Protein AF-A0A3N8ABD1-F1 (afdb_monomer_lite)

Secondary structure (DSSP, 8-state):
---------------HHHHHHHHHHHHHHHHHHHHHHHHHHHTT-GGG--BHHHHHHHHHHHHT-HHHHHHS-HHHHHTS--SSTTTSTT--TTSB--TT---TT--HHHHHHHHHHHHHHHHHTT----

Foldseek 3Di:
DDDDDDDDPDPPDPPVVNLVVLLVVLLVQLLVQLLVLLVVVVVVDPVPADALVSLLVSQVCSLPDPVSPVSHDPVSSVPADDPDCVQPPPDDSGGGDDLPDDGPRHGSSSVSNSVVSVVVVVVVVPDDDD

Sequence (130 aa):
MGLSDSNSTADPEIDPVLFEHALARALEDLRRIASSLAERNLKVGPEHGLTWPVLLEIEEQAFSDLAFQSRNAPTVVDALPRIGPETLPGVDLSGLVDWTLATPSLPIVYLCVREQLMTVAVSGSTQTDT

Structure (mmCIF, N/CA/C/O backbone):
data_AF-A0A3N8ABD1-F1
#
_entry.id   AF-A0A3N8ABD1-F1
#
loop_
_atom_site.group_PDB
_atom_site.id
_atom_site.type_symbol
_atom_site.label_atom_id
_atom_site.label_alt_id
_atom_site.label_comp_id
_atom_site.label_asym_id
_atom_site.label_entity_id
_atom_site.label_seq_id
_atom_site.pdbx_PDB_ins_code
_atom_site.Cartn_x
_atom_site.Cartn_y
_atom_site.Cartn_z
_atom_site.occupancy
_atom_site.B_iso_or_equiv
_atom_site.auth_seq_id
_atom_site.auth_comp_id
_atom_site.auth_asym_id
_atom_site.auth_atom_id
_atom_site.pdbx_PDB_model_num
ATOM 1 N N . MET A 1 1 ? -0.824 10.155 -51.868 1.00 36.75 1 MET A N 1
ATOM 2 C CA . MET A 1 1 ? -1.038 10.406 -50.428 1.00 36.75 1 MET A CA 1
ATOM 3 C C . MET A 1 1 ? -0.836 9.082 -49.722 1.00 3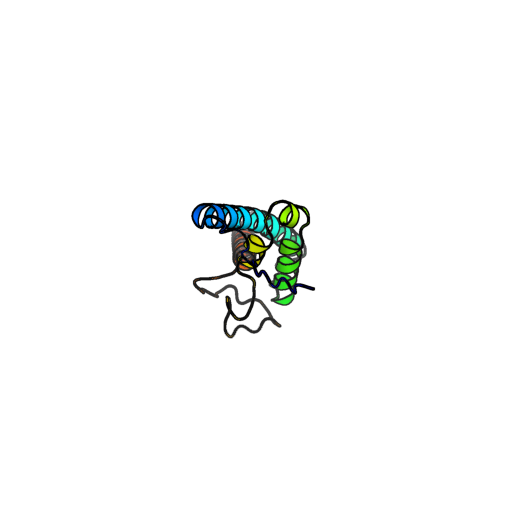6.75 1 MET A C 1
ATOM 5 O O . MET A 1 1 ? -1.614 8.172 -49.964 1.00 36.75 1 MET A O 1
ATOM 9 N N . GLY A 1 2 ? 0.278 8.933 -49.005 1.00 44.44 2 GLY A N 1
ATOM 10 C CA . GLY A 1 2 ? 0.602 7.713 -48.267 1.00 44.44 2 GLY A CA 1
ATOM 11 C C . GLY A 1 2 ? 0.035 7.797 -46.856 1.00 44.44 2 GLY A C 1
ATOM 12 O O . GLY A 1 2 ? 0.288 8.776 -46.158 1.00 44.44 2 GLY A O 1
ATOM 13 N N . LEU A 1 3 ? -0.746 6.791 -46.477 1.00 54.12 3 LEU A N 1
ATOM 14 C CA . LEU A 1 3 ? -1.038 6.467 -45.088 1.00 54.12 3 LEU A CA 1
ATOM 15 C C . LEU A 1 3 ? 0.193 5.727 -44.562 1.00 54.12 3 LEU A C 1
ATOM 17 O O . LEU A 1 3 ? 0.496 4.637 -45.042 1.00 54.12 3 LEU A O 1
ATOM 21 N N . SER A 1 4 ? 0.925 6.341 -43.637 1.00 54.88 4 SER A N 1
ATOM 22 C CA . SER A 1 4 ? 1.952 5.639 -42.872 1.00 54.88 4 SER A CA 1
ATOM 23 C C . SER A 1 4 ? 1.360 5.265 -41.524 1.00 54.88 4 SER A C 1
ATOM 25 O O . SER A 1 4 ? 1.482 6.006 -40.553 1.00 54.88 4 SER A O 1
ATOM 27 N N . ASP A 1 5 ? 0.727 4.098 -41.492 1.00 57.88 5 ASP A N 1
ATOM 28 C CA . ASP A 1 5 ? 0.700 3.268 -40.298 1.00 57.88 5 ASP A CA 1
ATOM 29 C C . ASP A 1 5 ? 2.121 2.741 -40.084 1.00 57.88 5 ASP A C 1
ATOM 31 O O . ASP A 1 5 ? 2.658 1.972 -40.884 1.00 57.88 5 ASP A O 1
ATOM 35 N N . SER A 1 6 ? 2.777 3.187 -39.021 1.00 53.00 6 SER A N 1
ATOM 36 C CA . SER A 1 6 ? 3.962 2.517 -38.482 1.00 53.00 6 SER A CA 1
ATOM 37 C C . SER A 1 6 ? 3.913 2.594 -36.967 1.00 53.00 6 SER A C 1
ATOM 39 O O . SER A 1 6 ? 4.517 3.441 -36.317 1.00 53.00 6 SER A O 1
ATOM 41 N N . ASN A 1 7 ? 3.094 1.682 -36.455 1.00 50.25 7 ASN A N 1
ATOM 42 C CA . ASN A 1 7 ? 3.266 0.944 -35.218 1.00 50.25 7 ASN A CA 1
ATOM 43 C C . ASN A 1 7 ? 4.726 0.907 -34.725 1.00 50.25 7 ASN A C 1
ATOM 45 O O . ASN A 1 7 ? 5.569 0.283 -35.363 1.00 50.25 7 ASN A O 1
ATOM 49 N N . SER A 1 8 ? 4.979 1.524 -33.571 1.00 43.41 8 SER A N 1
ATOM 50 C CA . SER A 1 8 ? 6.000 1.088 -32.611 1.00 43.41 8 SER A CA 1
ATOM 51 C C . SER A 1 8 ? 5.604 1.580 -31.219 1.00 43.41 8 SER A C 1
ATOM 53 O O . SER A 1 8 ? 6.238 2.435 -30.610 1.00 43.41 8 SER A O 1
ATOM 55 N N . THR A 1 9 ? 4.496 1.031 -30.724 1.00 50.72 9 THR A N 1
ATOM 56 C CA . THR A 1 9 ? 4.300 0.789 -29.295 1.00 50.72 9 THR A CA 1
ATOM 57 C C . THR A 1 9 ? 5.271 -0.314 -28.877 1.00 50.72 9 THR A C 1
ATOM 59 O O . THR A 1 9 ? 4.954 -1.499 -28.955 1.00 50.72 9 THR A O 1
ATOM 62 N N . ALA A 1 10 ? 6.474 0.080 -28.490 1.00 44.03 10 ALA A N 1
ATOM 63 C CA . ALA A 1 10 ? 7.370 -0.735 -27.690 1.00 44.03 10 ALA A CA 1
ATOM 64 C C . ALA A 1 10 ? 7.928 0.206 -26.624 1.00 44.03 10 ALA A C 1
ATOM 66 O O . ALA A 1 10 ? 8.866 0.961 -26.875 1.00 44.03 10 ALA A O 1
ATOM 67 N N . ASP A 1 11 ? 7.246 0.233 -25.478 1.00 53.34 11 ASP A N 1
ATOM 68 C CA . ASP A 1 11 ? 7.795 0.771 -24.234 1.00 53.34 11 ASP A CA 1
ATOM 69 C C . ASP A 1 11 ? 9.164 0.097 -24.043 1.00 53.34 11 ASP A C 1
ATOM 71 O O . ASP A 1 11 ? 9.233 -1.131 -24.179 1.00 53.34 11 ASP A O 1
ATOM 75 N N . PRO A 1 12 ? 10.270 0.847 -23.901 1.00 49.59 12 PRO A N 1
ATOM 76 C CA . PRO A 1 12 ? 11.592 0.258 -23.969 1.00 49.59 12 PRO A CA 1
ATOM 77 C C . PRO A 1 12 ? 11.751 -0.673 -22.776 1.00 49.59 12 PRO A C 1
ATOM 79 O O . PRO A 1 12 ? 11.852 -0.201 -21.650 1.00 49.59 12 PRO A O 1
ATOM 82 N N . GLU A 1 13 ? 11.719 -1.976 -23.065 1.00 62.31 13 GLU A N 1
ATOM 83 C CA . GLU A 1 13 ? 12.461 -3.068 -22.433 1.00 62.31 13 GLU A CA 1
ATOM 84 C C . GLU A 1 13 ? 13.227 -2.599 -21.185 1.00 62.31 13 GLU A C 1
ATOM 86 O O . GLU A 1 13 ? 14.443 -2.393 -21.217 1.00 62.31 13 GLU A O 1
ATOM 91 N N . ILE A 1 14 ? 12.510 -2.338 -20.083 1.00 66.44 14 ILE A N 1
ATOM 92 C CA . ILE A 1 14 ? 13.179 -2.062 -18.818 1.00 66.44 14 ILE A CA 1
ATOM 93 C C . ILE A 1 14 ? 13.899 -3.363 -18.510 1.00 66.44 14 ILE A C 1
ATOM 95 O O . ILE A 1 14 ? 13.248 -4.397 -18.358 1.00 66.44 14 ILE A O 1
ATOM 99 N N . ASP A 1 15 ? 15.231 -3.308 -18.486 1.00 84.56 15 ASP A N 1
ATOM 100 C CA . ASP A 1 15 ? 16.065 -4.448 -18.126 1.00 84.56 15 ASP A CA 1
ATOM 101 C C . ASP A 1 15 ? 15.457 -5.093 -16.871 1.00 84.56 15 ASP A C 1
ATOM 103 O O . ASP A 1 15 ? 15.317 -4.399 -15.857 1.00 84.56 15 ASP A O 1
ATOM 107 N N . PRO A 1 16 ? 15.058 -6.377 -16.922 1.00 85.19 16 PRO A N 1
ATOM 108 C CA . PRO A 1 16 ? 14.403 -7.041 -15.804 1.00 85.19 16 PRO A CA 1
ATOM 109 C C . PRO A 1 16 ? 15.185 -6.903 -14.495 1.00 85.19 16 PRO A C 1
ATOM 111 O O . PRO A 1 16 ? 14.587 -6.729 -13.438 1.00 85.19 16 PRO A O 1
ATOM 114 N N . VAL A 1 17 ? 16.519 -6.884 -14.560 1.00 89.12 17 VAL A N 1
ATOM 115 C CA . VAL A 1 17 ? 17.386 -6.705 -13.389 1.00 89.12 17 VAL A CA 1
ATOM 116 C C . VAL A 1 17 ? 17.286 -5.280 -12.841 1.00 89.12 17 VAL A C 1
ATOM 118 O O . VAL A 1 17 ? 17.218 -5.079 -11.627 1.00 89.12 17 VAL A O 1
ATOM 121 N N . LEU A 1 18 ? 17.249 -4.272 -13.718 1.00 89.06 18 LEU A N 1
ATOM 122 C CA . LEU A 1 18 ? 17.043 -2.880 -13.306 1.00 89.06 18 LEU A CA 1
ATOM 123 C C . LEU A 1 18 ? 15.631 -2.665 -12.759 1.00 89.06 18 LEU A C 1
ATOM 125 O O . LEU A 1 18 ? 15.466 -1.916 -11.797 1.00 89.06 18 LEU A O 1
ATOM 129 N N . PHE A 1 19 ? 14.633 -3.335 -13.337 1.00 90.06 19 PHE A N 1
ATOM 130 C CA . PHE A 1 19 ? 13.257 -3.305 -12.862 1.00 90.06 19 PHE A CA 1
ATOM 131 C C . PHE A 1 19 ? 13.136 -3.909 -11.463 1.00 90.06 19 PHE A C 1
ATOM 133 O O . PHE A 1 19 ? 12.608 -3.256 -10.569 1.00 90.06 19 PHE A O 1
ATOM 140 N N . GLU A 1 20 ? 13.679 -5.107 -11.239 1.00 92.69 20 GLU A N 1
ATOM 141 C CA . GLU A 1 20 ? 13.695 -5.752 -9.923 1.00 92.69 20 GLU A CA 1
ATOM 142 C C . GLU A 1 20 ? 14.407 -4.886 -8.879 1.00 92.69 20 GLU A C 1
ATOM 144 O O . GLU A 1 20 ? 13.920 -4.724 -7.758 1.00 92.69 20 GLU A O 1
ATOM 149 N N . HIS A 1 21 ? 15.531 -4.269 -9.251 1.00 93.81 21 HIS A N 1
ATOM 150 C CA . HIS A 1 21 ? 16.247 -3.364 -8.359 1.00 93.81 21 HIS A CA 1
ATOM 151 C C . HIS A 1 21 ? 15.432 -2.103 -8.034 1.00 93.81 21 HIS A C 1
ATOM 153 O O . HIS A 1 21 ? 15.367 -1.683 -6.875 1.00 93.81 21 HIS A O 1
ATOM 159 N N . ALA A 1 22 ? 14.783 -1.509 -9.037 1.00 93.81 22 ALA A N 1
ATOM 160 C CA . ALA A 1 22 ? 13.898 -0.366 -8.846 1.00 93.81 22 ALA A CA 1
ATOM 161 C C . ALA A 1 22 ? 12.690 -0.733 -7.974 1.00 93.81 22 ALA A C 1
ATOM 163 O O . ALA A 1 22 ? 12.332 0.039 -7.089 1.00 93.81 22 ALA A O 1
ATOM 164 N N . LEU A 1 23 ? 12.116 -1.923 -8.161 1.00 94.31 23 LEU A N 1
ATOM 165 C CA . LEU A 1 23 ? 11.005 -2.438 -7.367 1.00 94.31 23 LEU A CA 1
ATOM 166 C C . LEU A 1 23 ? 11.407 -2.645 -5.906 1.00 94.31 23 LEU A C 1
ATOM 168 O O . LEU A 1 23 ? 10.691 -2.206 -5.010 1.00 94.31 23 LEU A O 1
ATOM 172 N N . ALA A 1 24 ? 12.572 -3.243 -5.651 1.00 94.12 24 ALA A N 1
ATOM 173 C CA . ALA A 1 24 ? 13.094 -3.414 -4.297 1.00 94.12 24 ALA A CA 1
ATOM 174 C C . ALA A 1 24 ? 13.301 -2.062 -3.594 1.00 94.12 24 ALA A C 1
ATOM 176 O O . ALA A 1 24 ? 12.915 -1.892 -2.437 1.00 94.12 24 ALA A O 1
ATOM 177 N N . ARG A 1 25 ? 13.851 -1.075 -4.313 1.00 94.31 25 ARG A N 1
ATOM 178 C CA . ARG A 1 25 ? 14.035 0.285 -3.796 1.00 94.31 25 ARG A CA 1
ATOM 179 C C . ARG A 1 25 ? 12.703 0.986 -3.526 1.00 94.31 25 ARG A C 1
ATOM 181 O O . ARG A 1 25 ? 12.545 1.606 -2.477 1.00 94.31 25 ARG A O 1
ATOM 188 N N . ALA A 1 26 ? 11.748 0.875 -4.446 1.00 95.25 26 ALA A N 1
ATOM 189 C CA . ALA A 1 26 ? 10.416 1.442 -4.283 1.00 95.25 26 ALA A CA 1
ATOM 190 C C . ALA A 1 26 ? 9.693 0.810 -3.085 1.00 95.25 26 ALA A C 1
ATOM 192 O O . ALA A 1 26 ? 9.056 1.514 -2.308 1.00 95.25 26 ALA A O 1
ATOM 193 N N . LEU A 1 27 ? 9.846 -0.500 -2.880 1.00 94.31 27 LEU A N 1
ATOM 194 C CA . LEU A 1 27 ? 9.283 -1.209 -1.734 1.00 94.31 27 LEU A CA 1
ATOM 195 C C . LEU A 1 27 ? 9.858 -0.701 -0.402 1.00 94.31 27 LEU A C 1
ATOM 197 O O . LEU A 1 27 ? 9.117 -0.551 0.568 1.00 94.31 27 LEU A O 1
ATOM 201 N N . GLU A 1 28 ? 11.160 -0.409 -0.347 1.00 94.44 28 GLU A N 1
ATOM 202 C CA . GLU A 1 28 ? 11.807 0.160 0.840 1.00 94.44 28 GLU A CA 1
ATOM 203 C C . GLU A 1 28 ? 11.349 1.602 1.118 1.00 94.44 28 GLU A C 1
ATOM 205 O O . GLU A 1 28 ? 11.012 1.939 2.259 1.00 94.44 28 GLU A O 1
ATOM 210 N N . ASP A 1 29 ? 11.256 2.438 0.079 1.00 94.50 29 ASP A N 1
ATOM 211 C CA . ASP A 1 29 ? 10.710 3.794 0.197 1.00 94.50 29 ASP A CA 1
ATOM 212 C C . ASP A 1 29 ? 9.246 3.755 0.678 1.00 94.50 29 ASP A C 1
ATOM 214 O O . ASP A 1 29 ? 8.880 4.466 1.622 1.00 94.50 29 ASP A O 1
ATOM 218 N N . LEU A 1 30 ? 8.426 2.864 0.108 1.00 94.69 30 LEU A N 1
ATOM 219 C CA . LEU A 1 30 ? 7.031 2.674 0.500 1.00 94.69 30 LEU A CA 1
ATOM 220 C C . LEU A 1 30 ? 6.917 2.179 1.946 1.00 94.69 30 LEU A C 1
ATOM 222 O O . LEU A 1 30 ? 6.107 2.705 2.709 1.00 94.69 30 LEU A O 1
ATOM 226 N N . ARG A 1 31 ? 7.772 1.235 2.366 1.00 94.56 31 ARG A N 1
ATOM 227 C CA . ARG A 1 31 ? 7.852 0.761 3.758 1.00 94.56 31 ARG A CA 1
ATOM 228 C C . ARG A 1 31 ? 8.093 1.922 4.719 1.00 94.56 31 ARG A C 1
ATOM 230 O O . ARG A 1 31 ? 7.429 2.014 5.753 1.00 94.56 31 ARG A O 1
ATOM 237 N N . ARG A 1 32 ? 9.021 2.824 4.390 1.00 94.12 32 ARG A N 1
ATOM 238 C CA . ARG A 1 32 ? 9.353 3.983 5.232 1.00 94.12 32 ARG A CA 1
ATOM 239 C C . ARG A 1 32 ? 8.172 4.943 5.376 1.00 94.12 32 ARG A C 1
ATOM 241 O O . ARG A 1 32 ? 7.887 5.392 6.489 1.00 94.12 32 ARG A O 1
ATOM 248 N N . ILE A 1 33 ? 7.493 5.251 4.274 1.00 94.81 33 ILE A N 1
ATOM 249 C CA . ILE A 1 33 ? 6.330 6.149 4.265 1.00 94.81 33 ILE A CA 1
ATOM 250 C C . ILE A 1 33 ? 5.174 5.516 5.040 1.00 94.81 33 ILE A C 1
ATOM 252 O O . ILE A 1 33 ? 4.665 6.124 5.984 1.00 94.81 33 ILE A O 1
ATOM 256 N N . ALA A 1 34 ? 4.832 4.266 4.719 1.00 93.06 34 ALA A N 1
ATOM 257 C CA . ALA A 1 34 ? 3.779 3.510 5.386 1.00 93.06 34 ALA A CA 1
ATOM 258 C C . ALA A 1 34 ? 4.027 3.398 6.896 1.00 93.06 34 ALA A C 1
ATOM 260 O O . ALA A 1 34 ? 3.108 3.599 7.682 1.00 93.06 34 ALA A O 1
ATOM 261 N N . SER A 1 35 ? 5.272 3.168 7.321 1.00 92.00 35 SER A N 1
ATOM 262 C CA . SER A 1 35 ? 5.641 3.130 8.743 1.00 92.00 35 SER A CA 1
ATOM 263 C C . SER A 1 35 ? 5.402 4.468 9.447 1.00 92.00 35 SER A C 1
ATOM 265 O O . SER A 1 35 ? 4.897 4.481 10.568 1.00 92.00 35 SER A O 1
ATOM 267 N N . SER A 1 36 ? 5.719 5.595 8.797 1.00 92.62 36 SER A N 1
ATOM 268 C CA . SER A 1 36 ? 5.456 6.926 9.361 1.00 92.62 36 SER A CA 1
ATOM 269 C C . SER A 1 36 ? 3.959 7.227 9.451 1.00 92.62 36 SER A C 1
ATOM 271 O O . SER A 1 36 ? 3.506 7.792 10.446 1.00 92.62 36 SER A O 1
ATOM 273 N N . LEU A 1 37 ? 3.183 6.848 8.433 1.00 91.44 37 LEU A N 1
ATOM 274 C CA . LEU A 1 37 ? 1.728 7.004 8.437 1.00 91.44 37 LEU A CA 1
ATOM 275 C C . LEU A 1 37 ? 1.075 6.111 9.497 1.00 91.44 37 LEU A C 1
ATOM 277 O O . LEU A 1 37 ? 0.211 6.577 10.240 1.00 91.44 37 LEU A O 1
ATOM 281 N N . ALA A 1 38 ? 1.531 4.865 9.622 1.00 88.31 38 ALA A N 1
ATOM 282 C CA . ALA A 1 38 ? 1.091 3.928 10.647 1.00 88.31 38 ALA A CA 1
ATOM 283 C C . ALA A 1 38 ? 1.329 4.491 12.051 1.00 88.31 38 ALA A C 1
ATOM 285 O O . ALA A 1 38 ? 0.404 4.547 12.855 1.00 88.31 38 ALA A O 1
ATOM 286 N N . GLU A 1 39 ? 2.539 4.981 12.334 1.00 88.00 39 GLU A N 1
ATOM 287 C CA . GLU A 1 39 ? 2.877 5.576 13.629 1.00 88.00 39 GLU A CA 1
ATOM 288 C C . GLU A 1 39 ? 1.958 6.760 13.972 1.00 88.00 39 GLU A C 1
ATOM 290 O O . GLU A 1 39 ? 1.483 6.878 15.102 1.00 88.00 39 GLU A O 1
ATOM 295 N N . ARG A 1 40 ? 1.668 7.633 12.998 1.00 86.44 40 ARG A N 1
ATOM 296 C CA . ARG A 1 40 ? 0.759 8.774 13.199 1.00 86.44 40 ARG A CA 1
ATOM 297 C C . ARG A 1 40 ? -0.662 8.326 13.513 1.00 86.44 40 ARG A C 1
ATOM 299 O O . ARG A 1 40 ? -1.258 8.881 14.426 1.00 86.44 40 ARG A O 1
ATOM 306 N N . ASN A 1 41 ? -1.179 7.336 12.788 1.00 82.62 41 ASN A N 1
ATOM 307 C CA . ASN A 1 41 ? -2.525 6.809 13.013 1.00 82.62 41 ASN A CA 1
ATOM 308 C C . ASN A 1 41 ? -2.632 6.094 14.367 1.00 82.62 41 ASN A C 1
ATOM 310 O O . ASN A 1 41 ? -3.593 6.297 15.101 1.00 82.62 41 ASN A O 1
ATOM 314 N N . LEU A 1 42 ? -1.610 5.326 14.747 1.00 79.94 42 LEU A N 1
ATOM 315 C CA . LEU A 1 42 ? -1.577 4.602 16.019 1.00 79.94 42 LEU A CA 1
ATOM 316 C C . LEU A 1 42 ? -1.464 5.526 17.238 1.00 79.94 42 LEU A C 1
ATOM 318 O O . LEU A 1 42 ? -2.010 5.207 18.291 1.00 79.94 42 LEU A O 1
ATOM 322 N N . LYS A 1 43 ? -0.820 6.694 17.106 1.00 76.44 43 LYS A N 1
ATOM 323 C CA . LYS A 1 43 ? -0.769 7.713 18.174 1.00 76.44 43 LYS A CA 1
ATOM 324 C C . LYS A 1 43 ? -2.139 8.279 18.552 1.00 76.44 43 LYS A C 1
ATOM 326 O O . LYS A 1 43 ? -2.266 8.830 19.640 1.00 76.44 43 LYS A O 1
ATOM 331 N N . VAL A 1 44 ? -3.137 8.174 17.674 1.00 68.25 44 VAL A N 1
ATOM 332 C CA . VAL A 1 44 ? -4.490 8.697 17.921 1.00 68.25 44 VAL A CA 1
ATOM 333 C C . VAL A 1 44 ? -5.307 7.763 18.832 1.00 68.25 44 VAL A C 1
ATOM 335 O O . VAL A 1 44 ? -6.289 8.211 19.416 1.00 68.25 44 VAL A O 1
ATOM 338 N N . GLY A 1 45 ? -4.870 6.513 19.032 1.00 59.38 45 GLY A N 1
ATOM 339 C CA . GLY A 1 45 ? -5.463 5.579 19.995 1.00 59.38 45 GLY A CA 1
ATOM 340 C C . GLY A 1 45 ? -5.433 4.129 19.495 1.00 59.38 45 GLY A C 1
ATOM 341 O O . GLY A 1 45 ? -6.238 3.779 18.628 1.00 59.38 45 GLY A O 1
ATOM 342 N N . PRO A 1 46 ? -4.547 3.256 20.012 1.00 60.19 46 PRO A N 1
ATOM 343 C CA . PRO A 1 46 ? -4.485 1.845 19.616 1.00 60.19 46 PRO A CA 1
ATOM 344 C C . PRO A 1 46 ? -5.684 1.016 20.114 1.00 60.19 46 PRO A C 1
ATOM 346 O O . PRO A 1 46 ? -5.913 -0.086 19.615 1.00 60.19 46 PRO A O 1
ATOM 349 N N . GLU A 1 47 ? -6.460 1.529 21.076 1.00 57.34 47 GLU A N 1
ATOM 350 C CA . GLU A 1 47 ? -7.535 0.811 21.777 1.00 57.34 47 GLU A CA 1
ATOM 351 C C . GLU A 1 47 ? -8.710 0.315 20.912 1.00 57.34 47 GLU A C 1
ATOM 353 O O . GLU A 1 47 ? -9.452 -0.554 21.367 1.00 57.34 47 GLU A O 1
ATOM 358 N N . HIS A 1 48 ? -8.884 0.798 19.677 1.00 55.00 48 HIS A N 1
ATOM 359 C CA . HIS A 1 48 ? -10.031 0.411 18.837 1.00 55.00 48 HIS A CA 1
ATOM 360 C C . HIS A 1 48 ? -9.715 -0.628 17.754 1.00 55.00 48 HIS A C 1
ATOM 362 O O . HIS A 1 48 ? -10.638 -1.122 17.109 1.00 55.00 48 HIS A O 1
ATOM 368 N N . GLY A 1 49 ? -8.441 -0.999 17.574 1.00 64.88 49 GLY A N 1
ATOM 369 C CA . GLY A 1 49 ? -8.010 -1.790 16.421 1.00 64.88 49 GLY A CA 1
ATOM 370 C C . GLY A 1 49 ? -8.170 -1.006 15.111 1.00 64.88 49 GLY A C 1
ATOM 371 O O . GLY A 1 49 ? -9.134 -0.272 14.904 1.00 64.88 49 GLY A O 1
ATOM 372 N N . LEU A 1 50 ? -7.204 -1.122 14.200 1.00 82.00 50 LEU A N 1
ATOM 373 C CA . LEU A 1 50 ? -7.359 -0.489 12.891 1.00 82.00 50 LEU A CA 1
ATOM 374 C C . LEU A 1 50 ? -8.427 -1.222 12.071 1.00 82.00 50 LEU A C 1
ATOM 376 O O . LEU A 1 50 ? -8.518 -2.453 12.085 1.00 82.00 50 LEU A O 1
ATOM 380 N N . THR A 1 51 ? -9.227 -0.446 11.346 1.00 88.81 51 THR A N 1
ATOM 381 C CA . THR A 1 51 ? -10.202 -0.948 10.377 1.00 88.81 51 THR A CA 1
ATOM 382 C C . THR A 1 51 ? -9.576 -0.998 8.986 1.00 88.81 51 THR A C 1
ATOM 384 O O . THR A 1 51 ? -8.621 -0.273 8.687 1.00 88.81 51 THR A O 1
ATOM 387 N N . TRP A 1 52 ? -10.108 -1.857 8.120 1.00 91.62 52 TRP A N 1
ATOM 388 C CA . TRP A 1 52 ? -9.672 -1.941 6.728 1.00 91.62 52 TRP A CA 1
ATOM 389 C C . TRP A 1 52 ? -9.773 -0.599 5.987 1.00 91.62 52 TRP A C 1
ATOM 391 O O . TRP A 1 52 ? -8.809 -0.264 5.304 1.00 91.62 52 TRP A O 1
ATOM 401 N N . PRO A 1 53 ? -10.829 0.225 6.166 1.00 90.62 53 PRO A N 1
ATOM 402 C CA . PRO A 1 53 ? -10.871 1.575 5.607 1.00 90.62 53 PRO A CA 1
ATOM 403 C C . PRO A 1 53 ? -9.686 2.461 6.007 1.00 90.62 53 PRO A C 1
ATOM 405 O O . PRO A 1 53 ? -9.135 3.143 5.150 1.00 90.62 53 PRO A O 1
ATOM 408 N N . VAL A 1 54 ? -9.244 2.421 7.270 1.00 89.25 54 VAL A N 1
ATOM 409 C CA . VAL A 1 54 ? -8.061 3.188 7.708 1.00 89.25 54 VAL A CA 1
ATOM 410 C C . VAL A 1 54 ? -6.798 2.657 7.036 1.00 89.25 54 VAL A C 1
ATOM 412 O O . VAL A 1 54 ? -5.937 3.429 6.626 1.00 89.25 54 VAL A O 1
ATOM 415 N N . LEU A 1 55 ? -6.677 1.336 6.889 1.00 91.38 55 LEU A N 1
ATOM 416 C CA . LEU A 1 55 ? -5.523 0.738 6.226 1.00 91.38 55 LEU A CA 1
ATOM 417 C C . LEU A 1 55 ? -5.466 1.088 4.729 1.00 91.38 55 LEU A C 1
ATOM 419 O O . LEU A 1 55 ? -4.391 1.396 4.220 1.00 91.38 55 LEU A O 1
ATOM 423 N N . LEU A 1 56 ? -6.618 1.086 4.053 1.00 92.69 56 LEU A N 1
ATOM 424 C CA . LEU A 1 56 ? -6.761 1.533 2.666 1.00 92.69 56 LEU A CA 1
ATOM 425 C C . LEU A 1 56 ? -6.433 3.021 2.519 1.00 92.69 56 LEU A C 1
ATOM 427 O O . LEU A 1 56 ? -5.784 3.408 1.555 1.00 92.69 56 LEU A O 1
ATOM 431 N N . GLU A 1 57 ? -6.824 3.851 3.486 1.00 92.12 57 GLU A N 1
ATOM 432 C CA . GLU A 1 57 ? -6.473 5.271 3.492 1.00 92.12 57 GLU A CA 1
ATOM 433 C C . GLU A 1 57 ? -4.961 5.483 3.663 1.00 92.12 57 GLU A C 1
ATOM 435 O O . GLU A 1 5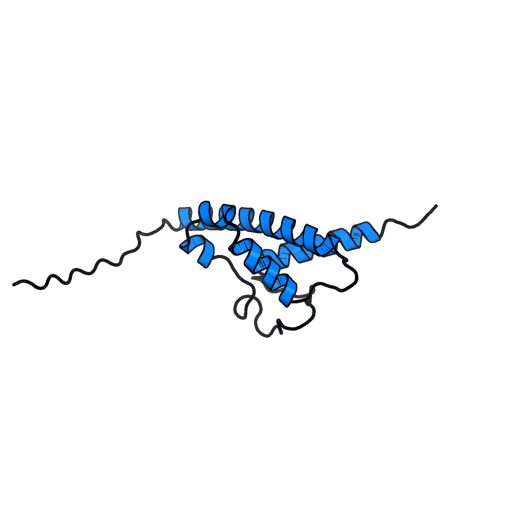7 ? -4.366 6.289 2.950 1.00 92.12 57 GLU A O 1
ATOM 440 N N . ILE A 1 58 ? -4.314 4.735 4.564 1.00 92.31 58 ILE A N 1
ATOM 441 C CA . ILE A 1 58 ? -2.853 4.761 4.726 1.00 92.31 58 ILE A CA 1
ATOM 442 C C . ILE A 1 58 ? -2.163 4.319 3.435 1.00 92.31 58 ILE A C 1
ATOM 444 O O . ILE A 1 58 ? -1.182 4.943 3.030 1.00 92.31 58 ILE A O 1
ATOM 448 N N . GLU A 1 59 ? -2.649 3.251 2.801 1.00 94.88 59 GLU A N 1
ATOM 449 C CA . GLU A 1 59 ? -2.109 2.781 1.528 1.00 94.88 59 GLU A CA 1
ATOM 450 C C . GLU A 1 59 ? -2.238 3.856 0.452 1.00 94.88 59 GLU A C 1
ATOM 452 O O . GLU A 1 59 ? -1.236 4.232 -0.154 1.00 94.88 59 GLU A O 1
ATOM 457 N N . GLU A 1 60 ? -3.430 4.418 0.272 1.00 95.12 60 GLU A N 1
ATOM 458 C CA . GLU A 1 60 ? -3.668 5.468 -0.713 1.00 95.12 60 GLU A CA 1
ATOM 459 C C . GLU A 1 60 ? -2.780 6.693 -0.463 1.00 95.12 60 GLU A C 1
ATOM 461 O O . GLU A 1 60 ? -2.147 7.191 -1.390 1.00 95.12 60 GLU A O 1
ATOM 466 N N . GLN A 1 61 ? -2.635 7.137 0.790 1.00 95.12 61 GLN A N 1
ATOM 467 C CA . GLN A 1 61 ? -1.721 8.228 1.142 1.00 95.12 61 GLN A CA 1
ATOM 468 C C . GLN A 1 61 ? -0.256 7.890 0.837 1.00 95.12 61 GLN A C 1
ATOM 470 O O . GLN A 1 61 ? 0.487 8.757 0.381 1.00 95.12 61 GLN A O 1
ATOM 475 N N . ALA A 1 62 ? 0.171 6.648 1.0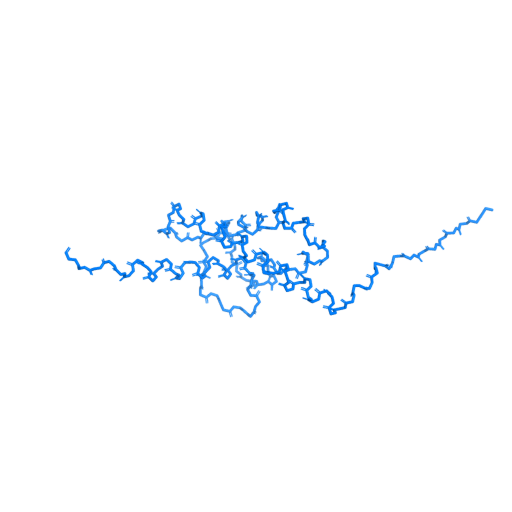78 1.00 95.06 62 ALA A N 1
ATOM 476 C CA . ALA A 1 62 ? 1.542 6.223 0.822 1.00 95.06 62 ALA A CA 1
ATOM 477 C C . ALA A 1 62 ? 1.856 6.187 -0.681 1.00 95.06 62 ALA A C 1
ATOM 479 O O . ALA A 1 62 ? 2.915 6.651 -1.102 1.00 95.06 62 ALA A O 1
ATOM 480 N N . PHE A 1 63 ? 0.919 5.691 -1.492 1.00 95.00 63 PHE A N 1
ATOM 481 C CA . PHE A 1 63 ? 1.045 5.685 -2.947 1.00 95.00 63 PHE A CA 1
ATOM 482 C C . PHE A 1 63 ? 0.897 7.083 -3.551 1.00 95.00 63 PHE A C 1
ATOM 484 O O . PHE A 1 63 ? 1.573 7.384 -4.528 1.00 95.00 63 PHE A O 1
ATOM 491 N N . SER A 1 64 ? 0.073 7.955 -2.974 1.00 95.69 64 SER A N 1
ATOM 492 C CA . SER A 1 64 ? -0.114 9.338 -3.433 1.00 95.69 64 SER A CA 1
ATOM 493 C C . SER A 1 64 ? 0.957 10.318 -2.923 1.00 95.69 64 SER A C 1
ATOM 495 O O . SER A 1 64 ? 0.898 11.513 -3.227 1.00 95.69 64 SER A O 1
ATOM 497 N N . ASP A 1 65 ? 1.963 9.852 -2.176 1.00 96.06 65 ASP A N 1
ATOM 498 C CA . ASP A 1 65 ? 3.054 10.701 -1.700 1.00 96.06 65 ASP A CA 1
ATOM 499 C C . ASP A 1 65 ? 3.883 11.261 -2.873 1.00 96.06 65 ASP A C 1
ATOM 501 O O . ASP A 1 65 ? 4.404 10.534 -3.721 1.00 96.06 65 ASP A O 1
ATOM 505 N N . LEU A 1 66 ? 4.034 12.588 -2.923 1.00 94.06 66 LEU A N 1
ATOM 506 C CA . LEU A 1 66 ? 4.727 13.267 -4.024 1.00 94.06 66 LEU A CA 1
ATOM 507 C C . LEU A 1 66 ? 6.221 12.917 -4.091 1.00 94.06 66 LEU A C 1
ATOM 509 O O . LEU A 1 66 ? 6.803 12.872 -5.179 1.00 94.06 66 LEU A O 1
ATOM 513 N N . ALA A 1 67 ? 6.868 12.681 -2.947 1.00 92.75 67 ALA A N 1
ATOM 514 C CA . ALA A 1 67 ? 8.270 12.286 -2.926 1.00 92.75 67 ALA A CA 1
ATOM 515 C C . ALA A 1 67 ? 8.432 10.839 -3.409 1.00 92.75 67 ALA A C 1
ATOM 517 O O . ALA A 1 67 ? 9.396 10.545 -4.111 1.00 92.75 67 ALA A O 1
ATOM 518 N N . PHE A 1 68 ? 7.478 9.964 -3.102 1.00 94.44 68 PHE A N 1
ATOM 519 C CA . PHE A 1 68 ? 7.420 8.604 -3.625 1.00 94.44 68 PHE A CA 1
ATOM 520 C C . PHE A 1 68 ? 7.200 8.577 -5.141 1.00 94.44 68 PHE A C 1
ATOM 522 O O . PHE A 1 68 ? 8.002 7.991 -5.868 1.00 94.44 68 PHE A O 1
ATOM 529 N N . GLN A 1 69 ? 6.174 9.277 -5.626 1.00 94.44 69 GLN A N 1
ATOM 530 C CA . GLN A 1 69 ? 5.823 9.351 -7.047 1.00 94.44 69 GLN A CA 1
ATOM 531 C C . GLN A 1 69 ? 6.930 9.992 -7.898 1.00 94.44 69 GLN A C 1
ATOM 533 O O . GLN A 1 69 ? 7.193 9.559 -9.012 1.00 94.44 69 GLN A O 1
ATOM 538 N N . SER A 1 70 ? 7.634 11.002 -7.377 1.00 93.31 70 SER A N 1
ATOM 539 C CA . SER A 1 70 ? 8.736 11.647 -8.115 1.00 93.31 70 SER A CA 1
ATOM 540 C C . SER A 1 70 ? 10.014 10.806 -8.205 1.00 93.31 70 SER A C 1
ATOM 542 O O . SER A 1 70 ? 10.856 11.071 -9.064 1.00 93.31 70 SER A O 1
ATOM 544 N N . ARG A 1 71 ? 10.192 9.817 -7.322 1.00 91.75 71 ARG A N 1
ATOM 545 C CA . ARG A 1 71 ? 11.395 8.969 -7.263 1.00 91.75 71 ARG A CA 1
ATOM 546 C C . ARG A 1 71 ? 11.259 7.654 -8.015 1.00 91.75 71 ARG A C 1
ATOM 548 O O . ARG A 1 71 ? 12.282 7.043 -8.315 1.00 91.75 71 ARG A O 1
ATOM 555 N N . ASN A 1 72 ? 10.034 7.221 -8.293 1.00 92.62 72 ASN A N 1
ATOM 556 C CA . ASN A 1 72 ? 9.745 5.902 -8.837 1.00 92.62 72 ASN A CA 1
ATOM 557 C C . ASN A 1 72 ? 9.013 6.027 -10.175 1.00 92.62 72 ASN A C 1
ATOM 559 O O . ASN A 1 72 ? 8.145 6.877 -10.344 1.00 92.62 72 ASN A O 1
ATOM 563 N N . ALA A 1 73 ? 9.372 5.181 -11.142 1.00 91.38 73 ALA A N 1
ATOM 564 C CA . ALA A 1 73 ? 8.672 5.143 -12.421 1.00 91.38 73 ALA A CA 1
ATOM 565 C C . ALA A 1 73 ? 7.242 4.591 -12.236 1.00 91.38 73 ALA A C 1
ATOM 567 O O . ALA A 1 73 ? 7.078 3.660 -11.443 1.00 91.38 73 ALA A O 1
ATOM 568 N N . PRO A 1 74 ? 6.233 5.073 -12.991 1.00 90.81 74 PRO A N 1
ATOM 569 C CA . PRO A 1 74 ? 4.854 4.587 -12.883 1.00 90.81 74 PRO A CA 1
ATOM 570 C C . PRO A 1 74 ? 4.742 3.062 -12.988 1.00 90.81 74 PRO A C 1
ATOM 572 O O . PRO A 1 74 ? 4.139 2.438 -12.128 1.00 90.81 74 PRO A O 1
ATOM 575 N N . THR A 1 75 ? 5.453 2.440 -13.934 1.00 91.31 75 THR A N 1
ATOM 576 C CA . THR A 1 75 ? 5.483 0.977 -14.111 1.00 91.31 75 THR A CA 1
ATOM 577 C C . THR A 1 75 ? 6.000 0.226 -12.879 1.00 91.31 75 THR A C 1
ATOM 579 O O . THR A 1 75 ? 5.565 -0.886 -12.600 1.00 91.31 75 THR A O 1
ATOM 582 N N . VAL A 1 76 ? 6.933 0.821 -12.125 1.00 92.69 76 VAL A N 1
ATOM 583 C CA . VAL A 1 76 ? 7.449 0.238 -10.874 1.00 92.69 76 VAL A CA 1
ATOM 584 C C . VAL A 1 76 ? 6.420 0.395 -9.759 1.00 92.69 76 VAL A C 1
ATOM 586 O O . VAL A 1 76 ? 6.214 -0.535 -8.987 1.00 92.69 76 VAL A O 1
ATOM 589 N N . VAL A 1 77 ? 5.756 1.551 -9.688 1.00 92.56 77 VAL A N 1
ATOM 590 C CA . VAL A 1 77 ? 4.705 1.820 -8.700 1.00 92.56 77 VAL A CA 1
ATOM 591 C C . VAL A 1 77 ? 3.494 0.909 -8.916 1.00 92.56 77 VAL A C 1
ATOM 593 O O . VAL A 1 77 ? 2.978 0.353 -7.949 1.00 92.56 77 VAL A O 1
ATOM 596 N N . ASP A 1 78 ? 3.077 0.714 -10.165 1.00 91.38 78 ASP A N 1
ATOM 597 C CA . ASP A 1 78 ? 1.934 -0.126 -10.538 1.00 91.38 78 ASP A CA 1
ATOM 598 C C . ASP A 1 78 ? 2.183 -1.617 -10.273 1.00 91.38 78 ASP A C 1
ATOM 600 O O . ASP A 1 78 ? 1.241 -2.377 -10.064 1.00 91.38 78 ASP A O 1
ATOM 604 N N . ALA A 1 79 ? 3.449 -2.040 -10.239 1.00 92.38 79 ALA A N 1
ATOM 605 C CA . ALA A 1 79 ? 3.833 -3.413 -9.925 1.00 92.38 79 ALA A CA 1
ATOM 606 C C . ALA A 1 79 ? 3.892 -3.713 -8.417 1.00 92.38 79 ALA A C 1
ATOM 608 O O . ALA A 1 79 ? 4.048 -4.873 -8.026 1.00 92.38 79 ALA A O 1
ATOM 609 N N . LEU A 1 80 ? 3.800 -2.695 -7.555 1.00 92.50 80 LEU A N 1
ATOM 610 C CA . LEU A 1 80 ? 3.808 -2.912 -6.112 1.00 92.50 80 LEU A CA 1
ATOM 611 C C . LEU A 1 80 ? 2.466 -3.496 -5.644 1.00 92.50 80 LEU A C 1
ATOM 613 O O . LEU A 1 80 ? 1.405 -3.011 -6.042 1.00 92.50 80 LEU A O 1
ATOM 617 N N . PRO A 1 81 ? 2.489 -4.503 -4.752 1.00 91.44 81 PRO A N 1
ATOM 618 C CA . PRO A 1 81 ? 1.272 -5.132 -4.262 1.00 91.44 81 PRO A CA 1
ATOM 619 C C . PRO A 1 81 ? 0.444 -4.141 -3.441 1.00 91.44 81 PRO A C 1
ATOM 621 O O . PRO A 1 81 ? 0.942 -3.558 -2.474 1.00 91.44 81 PRO A O 1
ATOM 624 N N . ARG A 1 82 ? -0.833 -4.010 -3.808 1.00 92.31 82 ARG A N 1
ATOM 625 C CA . ARG A 1 82 ? -1.841 -3.214 -3.097 1.00 92.31 82 ARG A CA 1
ATOM 626 C C . ARG A 1 82 ? -2.813 -4.095 -2.323 1.00 92.31 82 ARG A C 1
ATOM 628 O O . ARG A 1 82 ? -2.977 -5.278 -2.636 1.00 92.31 82 ARG A O 1
ATOM 635 N N . ILE A 1 83 ? -3.472 -3.530 -1.320 1.00 91.62 83 ILE A N 1
ATOM 636 C CA . ILE A 1 83 ? -4.564 -4.168 -0.586 1.00 91.62 83 ILE A CA 1
ATOM 637 C C . ILE A 1 83 ? -5.737 -4.337 -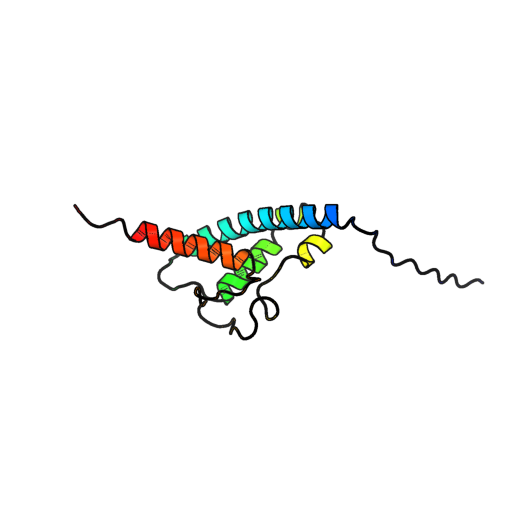1.542 1.00 91.62 83 ILE A C 1
ATOM 639 O O . ILE A 1 83 ? -6.328 -3.382 -2.039 1.00 91.62 83 ILE A O 1
ATOM 643 N N . GLY A 1 84 ? -6.089 -5.589 -1.795 1.00 88.19 84 GLY A N 1
ATOM 644 C CA . GLY A 1 84 ? -7.190 -5.901 -2.682 1.00 88.19 84 GLY A CA 1
ATOM 645 C C . GLY A 1 84 ? -7.396 -7.398 -2.845 1.00 88.19 84 GLY A C 1
ATOM 646 O O . GLY A 1 84 ? -6.710 -8.198 -2.207 1.00 88.19 84 GLY A O 1
ATOM 647 N N . PRO A 1 85 ? -8.327 -7.796 -3.724 1.00 85.44 85 PRO A N 1
ATOM 648 C CA . PRO A 1 85 ? -8.694 -9.198 -3.908 1.00 85.44 85 PRO A CA 1
ATOM 649 C C . PRO A 1 85 ? -7.532 -10.106 -4.330 1.00 85.44 85 PRO A C 1
ATOM 651 O O . PRO A 1 85 ? -7.567 -11.300 -4.048 1.00 85.44 85 PRO A O 1
ATOM 654 N N . GLU A 1 86 ? -6.509 -9.560 -4.994 1.00 86.06 86 GLU A N 1
ATOM 655 C CA . GLU A 1 86 ? -5.344 -10.329 -5.451 1.00 86.06 86 GLU A CA 1
ATOM 656 C C . GLU A 1 86 ? -4.393 -10.706 -4.308 1.00 86.06 86 GLU A C 1
ATOM 658 O O . GLU A 1 86 ? -3.852 -11.810 -4.279 1.00 86.06 86 GLU A O 1
ATOM 663 N N . THR A 1 87 ? -4.198 -9.805 -3.346 1.00 86.75 87 THR A N 1
ATOM 664 C CA . THR A 1 87 ? -3.294 -10.007 -2.202 1.00 86.75 87 THR A CA 1
ATOM 665 C C . THR A 1 87 ? -4.014 -10.584 -0.983 1.00 86.75 87 THR A C 1
ATOM 667 O O . THR A 1 87 ? -3.403 -11.259 -0.148 1.00 86.75 87 THR A O 1
ATOM 670 N N . LEU A 1 88 ? -5.325 -10.345 -0.892 1.00 87.19 88 LEU A N 1
ATOM 671 C CA . LEU A 1 88 ? -6.205 -10.712 0.215 1.00 87.19 88 LEU A CA 1
ATOM 672 C C . LEU A 1 88 ? -7.534 -11.299 -0.307 1.00 87.19 88 LEU A C 1
ATOM 674 O O . LEU A 1 88 ? -8.603 -10.703 -0.134 1.00 87.19 88 LEU A O 1
ATOM 678 N N . PRO A 1 89 ? -7.501 -12.473 -0.963 1.00 86.19 89 PRO A N 1
ATOM 679 C CA . PRO A 1 89 ? -8.699 -13.083 -1.521 1.00 86.19 89 PRO A CA 1
ATOM 680 C C . PRO A 1 89 ? -9.686 -13.487 -0.419 1.00 86.19 89 PRO A C 1
ATOM 682 O O . PRO A 1 89 ? -9.329 -14.170 0.539 1.00 86.19 89 PRO A O 1
ATOM 685 N N . GLY A 1 90 ? -10.951 -13.090 -0.579 1.00 85.81 90 GLY A N 1
ATOM 686 C CA . GLY A 1 90 ? -12.038 -13.450 0.340 1.00 85.81 90 GLY A CA 1
ATOM 687 C C . GLY A 1 90 ? -12.095 -12.641 1.641 1.00 85.81 90 GLY A C 1
ATOM 688 O O . GLY A 1 90 ? -12.922 -12.949 2.495 1.00 85.81 90 GLY A O 1
ATOM 689 N N . VAL A 1 91 ? -11.253 -11.615 1.796 1.00 87.62 91 VAL A N 1
ATOM 690 C CA . VAL A 1 91 ? -11.274 -10.716 2.958 1.00 87.62 91 VAL A CA 1
ATOM 691 C C . VAL A 1 91 ? -12.325 -9.621 2.767 1.00 87.62 91 VAL A C 1
ATOM 693 O O . VAL A 1 91 ? -12.374 -8.968 1.725 1.00 87.62 91 VAL A O 1
ATOM 696 N N . ASP A 1 92 ? -13.150 -9.394 3.790 1.00 88.69 92 ASP A N 1
ATOM 697 C CA . ASP A 1 92 ? -14.065 -8.252 3.845 1.00 88.69 92 ASP A CA 1
ATOM 698 C C . ASP A 1 92 ? -13.326 -6.990 4.312 1.00 88.69 92 ASP A C 1
ATOM 700 O O . ASP A 1 92 ? -12.978 -6.849 5.485 1.00 88.69 92 ASP A O 1
ATOM 704 N N . LEU A 1 93 ? -13.115 -6.061 3.378 1.00 88.56 93 LEU A N 1
ATOM 705 C CA . LEU A 1 93 ? -12.399 -4.804 3.600 1.00 88.56 93 LEU A CA 1
ATOM 706 C C . LEU A 1 93 ? -13.280 -3.688 4.200 1.00 88.56 93 LEU A C 1
ATOM 708 O O . LEU A 1 93 ? -12.882 -2.524 4.194 1.00 88.56 93 LEU A O 1
ATOM 712 N N . SER A 1 94 ? -14.478 -4.000 4.706 1.00 89.12 94 SER A N 1
ATOM 713 C CA . SER A 1 94 ? -15.358 -3.010 5.348 1.00 89.12 94 SER A CA 1
ATOM 714 C C . SER A 1 94 ? -15.211 -2.935 6.875 1.00 89.12 94 SER A C 1
ATOM 716 O O . SER A 1 94 ? -15.619 -1.944 7.483 1.00 89.12 94 SER A O 1
ATOM 718 N N . GLY A 1 95 ? -14.628 -3.964 7.498 1.00 86.75 95 GLY A N 1
ATOM 719 C CA . GLY A 1 95 ? -14.632 -4.158 8.951 1.00 86.75 95 GLY A CA 1
ATOM 720 C C . GLY A 1 95 ? -13.297 -3.914 9.660 1.00 86.75 95 GLY A C 1
ATOM 721 O O . GLY A 1 95 ? -12.418 -3.191 9.186 1.00 86.75 95 GLY A O 1
ATOM 722 N N . LEU A 1 96 ? -13.154 -4.538 10.834 1.00 88.50 96 LEU A N 1
ATOM 723 C CA . LEU A 1 96 ? -11.889 -4.601 11.568 1.00 88.50 96 LEU A CA 1
ATOM 724 C C . LEU A 1 96 ? -10.866 -5.438 10.798 1.00 88.50 96 LEU A C 1
ATOM 726 O O . LEU A 1 96 ? -11.216 -6.445 10.179 1.00 88.50 96 LEU A O 1
ATOM 730 N N . VAL A 1 97 ? -9.598 -5.036 10.874 1.00 88.62 97 VAL A N 1
ATOM 731 C CA . VAL A 1 97 ? -8.514 -5.806 10.267 1.00 88.62 97 VAL A CA 1
ATOM 732 C C . VAL A 1 97 ? -8.258 -7.071 11.080 1.00 88.62 97 VAL A C 1
ATOM 734 O O . VAL A 1 97 ? -8.025 -7.016 12.290 1.00 88.62 97 VAL A O 1
ATOM 737 N N . ASP A 1 98 ? -8.246 -8.213 10.398 1.00 86.38 98 ASP A N 1
ATOM 738 C CA . ASP A 1 98 ? -7.733 -9.458 10.957 1.00 86.38 98 ASP A CA 1
ATOM 739 C C . ASP A 1 98 ? -6.205 -9.491 10.824 1.00 86.38 98 ASP A C 1
ATOM 741 O O . ASP A 1 98 ? -5.672 -9.790 9.759 1.00 86.38 98 ASP A O 1
ATOM 745 N N . TRP A 1 99 ? -5.492 -9.200 11.916 1.00 86.19 99 TRP A N 1
ATOM 746 C CA . TRP A 1 99 ? -4.023 -9.190 11.946 1.00 86.19 99 TRP A CA 1
ATOM 747 C C . TRP A 1 99 ? -3.381 -10.583 11.864 1.00 86.19 99 TRP A C 1
ATOM 749 O O . TRP A 1 99 ? -2.160 -10.686 11.694 1.00 86.19 99 TRP A O 1
ATOM 759 N N . THR A 1 100 ? -4.178 -11.652 11.976 1.00 83.44 100 THR A N 1
ATOM 760 C CA . THR A 1 100 ? -3.704 -13.045 11.966 1.00 83.44 100 THR A CA 1
ATOM 761 C C . THR A 1 100 ? -3.515 -13.608 10.560 1.00 83.44 100 THR A C 1
ATOM 763 O O . THR A 1 100 ? -2.975 -14.705 10.405 1.00 83.44 100 THR A O 1
ATOM 766 N N . LEU A 1 101 ? -3.884 -12.841 9.526 1.00 83.50 101 LEU A N 1
ATOM 767 C CA . LEU A 1 101 ? -3.701 -13.243 8.138 1.00 83.50 101 LEU A CA 1
ATOM 768 C C . LEU A 1 101 ? -2.225 -13.545 7.844 1.00 83.50 101 LEU A C 1
ATOM 770 O O . LEU A 1 101 ? -1.324 -12.730 8.081 1.00 83.50 101 LEU A O 1
ATOM 774 N N . ALA A 1 102 ? -2.000 -14.740 7.302 1.00 72.56 102 ALA A N 1
ATOM 775 C CA . ALA A 1 102 ? -0.697 -15.276 6.929 1.00 72.56 102 ALA A CA 1
ATOM 776 C C . ALA A 1 102 ? -0.678 -15.634 5.434 1.00 72.56 102 ALA A C 1
ATOM 778 O O . ALA A 1 102 ? -0.375 -16.766 5.058 1.00 72.56 102 ALA A O 1
ATOM 779 N N . THR A 1 103 ? -1.052 -14.683 4.570 1.00 74.88 103 THR A N 1
ATOM 780 C CA . THR A 1 103 ? -0.932 -14.872 3.119 1.00 74.88 103 THR A CA 1
ATOM 781 C C . THR A 1 103 ? 0.525 -14.656 2.681 1.00 74.88 103 THR A C 1
ATOM 783 O O . THR A 1 103 ? 1.236 -13.834 3.265 1.00 74.88 103 THR A O 1
ATOM 786 N N . PRO A 1 104 ? 1.015 -15.397 1.671 1.00 68.88 104 PRO A N 1
ATOM 787 C CA . PRO A 1 104 ? 2.404 -15.288 1.218 1.00 68.88 104 PRO A CA 1
ATOM 788 C C . PRO A 1 104 ? 2.728 -13.941 0.546 1.00 68.88 104 PRO A C 1
ATOM 790 O O . PRO A 1 104 ? 3.898 -13.610 0.390 1.00 68.88 104 PRO A O 1
ATOM 793 N N . SER A 1 105 ? 1.712 -13.164 0.161 1.00 80.94 105 SER A N 1
ATOM 794 C CA . SER A 1 105 ? 1.821 -11.933 -0.632 1.00 80.94 105 SER A CA 1
ATOM 795 C C . SER A 1 105 ? 1.124 -10.740 0.032 1.00 80.94 105 SER A C 1
ATOM 797 O O . SER A 1 105 ? 0.449 -9.950 -0.629 1.00 80.94 105 SER A O 1
ATOM 799 N N . LEU A 1 106 ? 1.263 -10.605 1.355 1.00 88.50 106 LEU A N 1
ATOM 800 C CA . LEU A 1 106 ? 0.705 -9.460 2.075 1.00 88.50 106 LEU A CA 1
ATOM 801 C C . LEU A 1 106 ? 1.297 -8.133 1.557 1.00 88.50 106 LEU A C 1
ATOM 803 O O . LEU A 1 106 ? 2.522 -8.023 1.445 1.00 88.50 106 LEU A O 1
ATOM 807 N N . PRO A 1 107 ? 0.464 -7.105 1.307 1.00 92.44 107 PRO A N 1
ATOM 808 C CA . PRO A 1 107 ? 0.936 -5.778 0.924 1.00 92.44 107 PRO A CA 1
ATOM 809 C C . PRO A 1 107 ? 1.853 -5.182 1.991 1.00 92.44 107 PRO A C 1
ATOM 811 O O . PRO A 1 107 ? 1.637 -5.364 3.195 1.00 92.44 107 PRO A O 1
ATOM 814 N N . ILE A 1 108 ? 2.861 -4.416 1.568 1.00 92.12 108 ILE A N 1
ATOM 815 C CA . ILE A 1 108 ? 3.857 -3.861 2.495 1.00 92.12 108 ILE A CA 1
ATOM 816 C C . ILE A 1 108 ? 3.223 -2.940 3.542 1.00 92.12 108 ILE A C 1
ATOM 818 O O . ILE A 1 108 ? 3.659 -2.929 4.690 1.00 92.12 108 ILE A O 1
ATOM 822 N N . VAL A 1 109 ? 2.155 -2.224 3.179 1.00 91.62 109 VAL A N 1
ATOM 823 C CA . VAL A 1 109 ? 1.419 -1.336 4.087 1.00 91.62 109 VAL A CA 1
ATOM 824 C C . VAL A 1 109 ? 0.796 -2.128 5.236 1.00 91.62 109 VAL A C 1
ATOM 826 O O . VAL A 1 109 ? 0.982 -1.767 6.399 1.00 91.62 109 VAL A O 1
ATOM 829 N N . TYR A 1 110 ? 0.142 -3.254 4.930 1.00 91.75 110 TYR A N 1
ATOM 830 C CA . TYR A 1 110 ? -0.402 -4.164 5.939 1.00 91.75 110 TYR A CA 1
ATOM 831 C C . TYR A 1 110 ? 0.698 -4.663 6.885 1.00 91.75 110 TYR A C 1
ATOM 833 O O . TYR A 1 110 ? 0.540 -4.623 8.107 1.00 91.75 110 TYR A O 1
ATOM 841 N N . LEU A 1 111 ? 1.838 -5.091 6.330 1.00 91.25 111 LEU A N 1
ATOM 842 C CA . LEU A 1 111 ? 2.967 -5.590 7.118 1.00 91.25 111 LEU A CA 1
ATOM 843 C C . LEU A 1 111 ? 3.531 -4.518 8.059 1.00 91.25 111 LEU A C 1
ATOM 845 O O . LEU A 1 111 ? 3.725 -4.805 9.239 1.00 91.25 111 LEU A O 1
ATOM 849 N N . CYS A 1 112 ? 3.730 -3.288 7.574 1.00 90.81 112 CYS A N 1
ATOM 850 C CA . CYS A 1 112 ? 4.244 -2.180 8.385 1.00 90.81 112 CYS A CA 1
ATOM 851 C C . CYS A 1 112 ? 3.328 -1.879 9.571 1.00 90.81 112 CYS A C 1
ATOM 853 O O . CYS A 1 112 ? 3.786 -1.752 10.703 1.00 90.81 112 CYS A O 1
ATOM 855 N N . VAL A 1 113 ? 2.022 -1.777 9.323 1.00 89.12 113 VAL A N 1
ATOM 856 C CA . VAL A 1 113 ? 1.050 -1.480 10.379 1.00 89.12 113 VAL A CA 1
ATOM 857 C C . VAL A 1 113 ? 0.988 -2.619 11.394 1.00 89.12 113 VAL A C 1
ATOM 859 O O . VAL A 1 113 ? 0.989 -2.361 12.599 1.00 89.12 113 VAL A O 1
ATOM 862 N N . ARG A 1 114 ? 1.012 -3.876 10.932 1.00 89.25 114 ARG A N 1
ATOM 863 C CA . ARG A 1 114 ? 1.049 -5.047 11.815 1.00 89.25 114 ARG A CA 1
ATOM 864 C C . ARG A 1 114 ? 2.290 -5.044 12.707 1.00 89.25 114 ARG A C 1
ATOM 866 O O . ARG A 1 114 ? 2.167 -5.251 13.908 1.00 89.25 114 ARG A O 1
ATOM 873 N N . GLU A 1 115 ? 3.474 -4.800 12.146 1.00 88.88 115 GLU A N 1
ATOM 874 C CA . GLU A 1 115 ? 4.730 -4.715 12.908 1.00 88.88 115 GLU A CA 1
ATOM 875 C C . GLU A 1 115 ? 4.669 -3.628 13.994 1.00 88.88 115 GLU A C 1
ATOM 877 O O . GLU A 1 115 ? 5.077 -3.861 15.135 1.00 88.88 115 GLU A O 1
ATOM 882 N N . GLN A 1 116 ? 4.100 -2.464 13.671 1.00 86.12 116 GLN A N 1
ATOM 883 C CA . GLN A 1 116 ? 3.943 -1.367 14.628 1.00 86.12 116 GLN A CA 1
ATOM 884 C C . GLN A 1 116 ? 2.959 -1.719 15.750 1.00 86.12 116 GLN A C 1
ATOM 886 O O . GLN A 1 116 ? 3.254 -1.485 16.921 1.00 86.12 116 GLN A O 1
ATOM 891 N N . LEU A 1 117 ? 1.826 -2.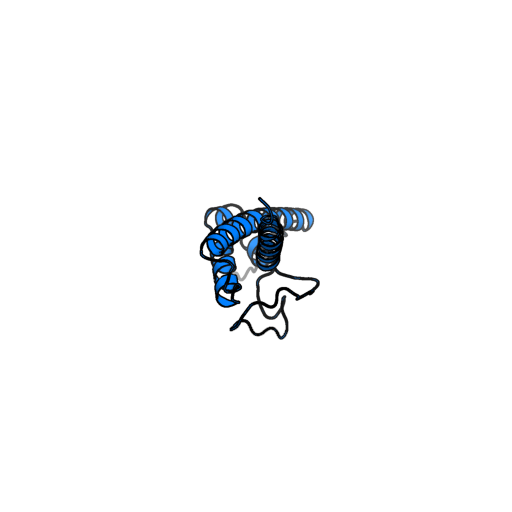349 15.426 1.00 83.38 117 LEU A N 1
ATOM 892 C CA . LEU A 1 117 ? 0.862 -2.827 16.423 1.00 83.38 117 LEU A CA 1
ATOM 893 C C . LEU A 1 117 ? 1.487 -3.838 17.392 1.00 83.38 117 LEU A C 1
ATOM 895 O O . LEU A 1 117 ? 1.297 -3.731 18.603 1.00 83.38 117 LEU A O 1
ATOM 899 N N . MET A 1 118 ? 2.275 -4.783 16.873 1.00 82.12 118 MET A N 1
ATOM 900 C CA . MET A 1 118 ? 2.978 -5.770 17.700 1.00 82.12 118 MET A CA 1
ATOM 901 C C . MET A 1 118 ? 4.038 -5.112 18.594 1.00 82.12 118 MET A C 1
ATOM 903 O O . MET A 1 118 ? 4.215 -5.518 19.742 1.00 82.12 118 MET A O 1
ATOM 907 N N . THR A 1 119 ? 4.697 -4.059 18.106 1.00 81.12 119 THR A N 1
ATOM 908 C CA . THR A 1 119 ? 5.664 -3.276 18.891 1.00 81.12 119 THR A CA 1
ATOM 909 C C . THR A 1 119 ? 4.979 -2.526 20.038 1.00 81.12 119 THR A C 1
ATOM 911 O O . THR A 1 119 ? 5.426 -2.608 21.181 1.00 81.12 119 THR A O 1
ATOM 914 N N . VAL A 1 120 ? 3.854 -1.855 19.767 1.00 73.75 120 VAL A N 1
ATOM 915 C CA . VAL A 1 120 ? 3.074 -1.128 20.785 1.00 73.75 120 VAL A CA 1
ATOM 916 C C . VAL A 1 120 ? 2.516 -2.080 21.849 1.00 73.75 120 VAL A C 1
ATOM 918 O O . VAL A 1 120 ? 2.585 -1.771 23.039 1.00 73.75 120 VAL A O 1
ATOM 921 N N . ALA A 1 121 ? 2.023 -3.257 21.453 1.00 67.25 121 ALA A N 1
ATOM 922 C CA . ALA A 1 121 ? 1.520 -4.267 22.386 1.00 67.25 121 ALA A CA 1
ATOM 923 C C . ALA A 1 121 ? 2.612 -4.775 23.350 1.00 67.25 121 ALA A C 1
ATOM 925 O O . ALA A 1 121 ? 2.371 -4.919 24.552 1.00 67.25 121 ALA A O 1
ATOM 926 N N . VAL A 1 122 ? 3.835 -4.988 22.852 1.00 62.25 122 VAL A N 1
ATOM 927 C CA . VAL A 1 122 ? 4.983 -5.375 23.688 1.00 62.25 122 VAL A CA 1
ATOM 928 C C . VAL A 1 122 ? 5.379 -4.249 24.648 1.00 62.25 122 VAL A C 1
ATOM 930 O O . VAL A 1 122 ? 5.599 -4.512 25.828 1.00 62.25 122 VAL A O 1
ATOM 933 N N . SER A 1 123 ? 5.407 -2.991 24.197 1.00 59.16 123 SER A N 1
ATOM 934 C CA . SER A 1 123 ? 5.758 -1.843 25.050 1.00 59.16 123 SER A CA 1
ATOM 935 C C . SER A 1 123 ? 4.722 -1.531 26.140 1.00 59.16 123 SER A C 1
ATOM 937 O O . SER A 1 123 ? 5.096 -1.078 27.221 1.00 59.16 123 SER A O 1
ATOM 939 N N . GLY A 1 124 ? 3.436 -1.813 25.908 1.00 56.22 124 GLY A N 1
ATOM 940 C CA . GLY A 1 124 ? 2.391 -1.697 26.936 1.00 56.22 124 GLY A CA 1
ATOM 941 C C . GLY A 1 124 ? 2.487 -2.754 28.045 1.00 56.22 124 GLY A C 1
ATOM 942 O O . GLY A 1 124 ? 1.911 -2.579 29.115 1.00 56.22 124 GLY A O 1
ATOM 943 N N . SER A 1 125 ? 3.252 -3.827 27.823 1.00 52.81 125 SER A N 1
ATOM 944 C CA . SER A 1 125 ? 3.409 -4.948 28.761 1.00 52.81 125 SER A CA 1
ATOM 945 C C . SER A 1 125 ? 4.479 -4.708 29.843 1.00 52.81 125 SER A C 1
ATOM 947 O O . SER A 1 125 ? 4.655 -5.546 30.722 1.00 52.81 125 SER A O 1
ATOM 949 N N . THR A 1 126 ? 5.204 -3.581 29.798 1.00 48.03 126 THR A N 1
ATOM 950 C CA . THR A 1 126 ? 6.329 -3.270 30.707 1.00 48.03 126 THR A CA 1
ATOM 951 C C . THR A 1 126 ? 6.026 -2.240 31.801 1.00 48.03 126 THR A C 1
ATOM 953 O O . THR A 1 126 ? 6.953 -1.722 32.416 1.00 48.03 126 THR A O 1
ATOM 956 N N . GLN A 1 127 ? 4.755 -1.956 32.099 1.00 46.84 127 GLN A N 1
ATOM 957 C CA . GLN A 1 127 ? 4.390 -1.093 33.229 1.00 46.84 127 GLN A CA 1
ATOM 958 C C . GLN A 1 127 ? 3.567 -1.848 34.278 1.00 46.84 127 GLN A C 1
ATOM 960 O O . GLN A 1 127 ? 2.376 -1.619 34.467 1.00 46.84 127 GLN A O 1
ATOM 965 N N . THR A 1 128 ? 4.244 -2.742 34.992 1.00 51.16 128 THR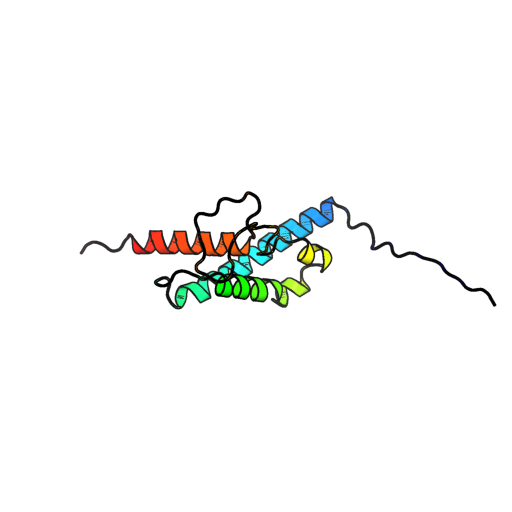 A N 1
ATOM 966 C CA . THR A 1 128 ? 3.852 -3.189 36.331 1.00 51.16 128 THR A CA 1
ATOM 967 C C . THR A 1 128 ? 5.039 -2.987 37.262 1.00 51.16 128 THR A C 1
ATOM 969 O O . THR A 1 128 ? 6.141 -3.421 36.933 1.00 51.16 128 THR A O 1
ATOM 972 N N . ASP A 1 129 ? 4.749 -2.395 38.422 1.00 49.56 129 ASP A N 1
ATOM 973 C CA . ASP A 1 129 ? 5.573 -2.319 39.639 1.00 49.56 129 ASP A CA 1
ATOM 974 C C . ASP A 1 129 ? 6.504 -1.097 39.797 1.00 49.56 129 ASP A C 1
ATOM 976 O O . ASP A 1 129 ? 7.653 -1.080 39.357 1.00 49.56 129 ASP A O 1
ATOM 980 N N . THR A 1 130 ? 6.006 -0.052 40.471 1.00 41.41 130 THR A N 1
ATOM 981 C CA . THR A 1 130 ? 6.378 0.282 41.867 1.00 41.41 130 THR A CA 1
ATOM 982 C C . THR A 1 130 ? 5.373 1.280 42.444 1.00 41.41 130 THR A C 1
ATOM 984 O O . THR A 1 130 ? 5.093 2.293 41.764 1.00 41.41 130 THR A O 1
#

pLDDT: mean 81.26, std 16.08, range [36.75, 96.06]

Radius of gyration: 19.61 Å; chains: 1; bounding box: 33×29×92 Å